Protein AF-A0A7V9IQR2-F1 (afdb_monomer_lite)

Radius of gyration: 16.95 Å; chains: 1; bounding box: 38×27×48 Å

Structure (mmCIF, N/CA/C/O backbone):
data_AF-A0A7V9IQR2-F1
#
_entry.id   AF-A0A7V9IQR2-F1
#
loop_
_atom_site.group_PDB
_atom_site.id
_atom_site.type_symbol
_atom_site.label_atom_id
_atom_site.label_alt_id
_atom_site.label_comp_id
_atom_site.label_asym_id
_atom_site.label_entity_id
_atom_site.label_seq_id
_atom_site.pdbx_PDB_ins_code
_atom_site.Cartn_x
_atom_site.Cartn_y
_atom_site.Cartn_z
_atom_site.occupancy
_atom_site.B_iso_or_equiv
_atom_site.auth_seq_id
_atom_site.auth_comp_id
_atom_site.auth_asym_id
_atom_site.auth_atom_id
_atom_site.pdbx_PDB_model_num
ATOM 1 N N . THR A 1 1 ? -10.385 14.526 12.402 1.00 82.62 1 THR A N 1
ATOM 2 C CA . THR A 1 1 ? -9.067 13.970 12.780 1.00 82.62 1 THR A CA 1
ATOM 3 C C . THR A 1 1 ? -8.257 13.757 11.519 1.00 82.62 1 THR A C 1
ATOM 5 O O . THR A 1 1 ? -8.850 13.659 10.454 1.00 82.62 1 THR A O 1
ATOM 8 N N . ALA A 1 2 ? -6.931 13.748 11.622 1.00 94.19 2 ALA A N 1
ATOM 9 C CA . ALA A 1 2 ? -6.015 13.411 10.535 1.00 94.19 2 ALA A CA 1
ATOM 10 C C . ALA A 1 2 ? -4.843 12.629 11.140 1.00 94.19 2 ALA A C 1
ATOM 12 O O . ALA A 1 2 ? -4.424 12.947 12.254 1.00 94.19 2 ALA A O 1
ATOM 13 N N . LEU A 1 3 ? -4.357 11.613 10.430 1.00 96.88 3 LEU A N 1
ATOM 14 C CA . LEU A 1 3 ? -3.221 10.788 10.832 1.00 96.88 3 LEU A CA 1
ATOM 15 C C . LEU A 1 3 ? -2.130 10.933 9.773 1.00 96.88 3 LEU A C 1
ATOM 17 O O . LEU A 1 3 ? -2.417 10.835 8.582 1.00 96.88 3 LEU A O 1
ATOM 21 N N . ALA A 1 4 ? -0.903 11.201 10.209 1.00 97.69 4 ALA A N 1
ATOM 22 C CA . ALA A 1 4 ? 0.257 11.232 9.329 1.00 97.69 4 ALA A CA 1
ATOM 23 C C . ALA A 1 4 ? 0.881 9.834 9.242 1.00 97.69 4 ALA A C 1
ATOM 25 O O . ALA A 1 4 ? 0.900 9.106 10.233 1.00 97.69 4 ALA A O 1
ATOM 26 N N . VAL A 1 5 ? 1.416 9.501 8.071 1.00 98.00 5 VAL A N 1
ATOM 27 C CA . VAL A 1 5 ? 2.224 8.303 7.813 1.00 98.00 5 VAL A CA 1
ATOM 28 C C . VAL A 1 5 ? 3.532 8.735 7.158 1.00 98.00 5 VAL A C 1
ATOM 30 O O . VAL A 1 5 ? 3.598 9.829 6.592 1.00 98.00 5 VAL A O 1
ATOM 33 N N . THR A 1 6 ? 4.576 7.918 7.268 1.00 98.25 6 THR A N 1
ATOM 34 C CA . THR A 1 6 ? 5.869 8.218 6.645 1.00 98.25 6 THR A CA 1
ATOM 35 C C . THR A 1 6 ? 5.938 7.651 5.228 1.00 98.25 6 THR A C 1
ATOM 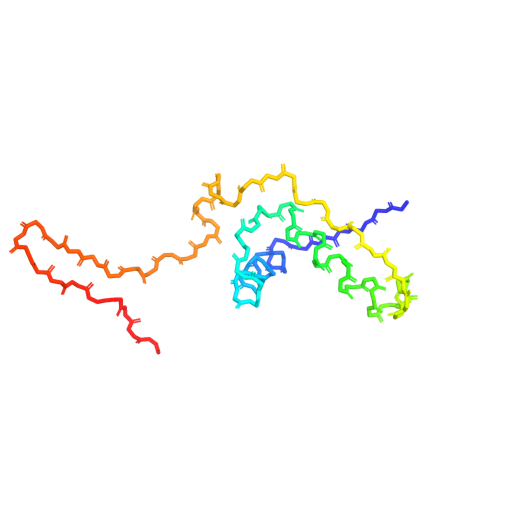37 O O . THR A 1 6 ? 5.277 6.657 4.919 1.00 98.25 6 THR A O 1
ATOM 40 N N . ASP A 1 7 ? 6.767 8.260 4.375 1.00 96.81 7 ASP A N 1
ATOM 41 C CA . ASP A 1 7 ? 7.043 7.737 3.031 1.00 96.81 7 ASP A CA 1
ATOM 42 C C . ASP A 1 7 ? 7.659 6.331 3.089 1.00 96.81 7 ASP A C 1
ATOM 44 O O . ASP A 1 7 ? 7.346 5.481 2.263 1.00 96.81 7 ASP A O 1
ATOM 48 N N . GLU A 1 8 ? 8.510 6.062 4.082 1.00 97.12 8 GLU A N 1
ATOM 49 C CA . GLU A 1 8 ? 9.124 4.745 4.277 1.00 97.12 8 GLU A CA 1
ATOM 50 C C . GLU A 1 8 ? 8.065 3.664 4.530 1.00 97.12 8 GLU A C 1
ATOM 52 O O . GLU A 1 8 ? 8.057 2.636 3.848 1.00 97.12 8 GLU A O 1
ATOM 57 N N . ASP A 1 9 ? 7.132 3.922 5.450 1.00 97.62 9 ASP A N 1
ATOM 58 C CA . ASP A 1 9 ? 6.097 2.955 5.819 1.00 97.62 9 ASP A CA 1
ATOM 59 C C . ASP A 1 9 ? 5.119 2.701 4.666 1.00 97.62 9 ASP A C 1
ATOM 61 O O . ASP A 1 9 ? 4.815 1.549 4.345 1.00 97.62 9 ASP A O 1
ATOM 65 N N . LEU A 1 10 ? 4.656 3.761 3.989 1.00 96.88 10 LEU A N 1
ATOM 66 C CA . LEU A 1 10 ? 3.711 3.596 2.883 1.00 96.88 10 LEU A CA 1
ATOM 67 C C . LEU A 1 10 ? 4.358 2.904 1.676 1.00 96.88 10 LEU A C 1
ATOM 69 O O . LEU A 1 10 ? 3.703 2.099 1.017 1.00 96.88 10 LEU A O 1
ATOM 73 N N . LEU A 1 11 ? 5.645 3.146 1.393 1.00 96.75 11 LEU A N 1
ATOM 74 C CA . LEU A 1 11 ? 6.362 2.444 0.323 1.00 96.75 11 LEU A CA 1
ATOM 75 C C . LEU A 1 11 ? 6.591 0.967 0.673 1.00 96.75 11 LEU A C 1
ATOM 77 O O . LEU A 1 11 ? 6.487 0.099 -0.201 1.00 96.75 11 LEU A O 1
ATOM 81 N N . ALA A 1 12 ? 6.833 0.653 1.948 1.00 96.44 12 ALA A N 1
ATO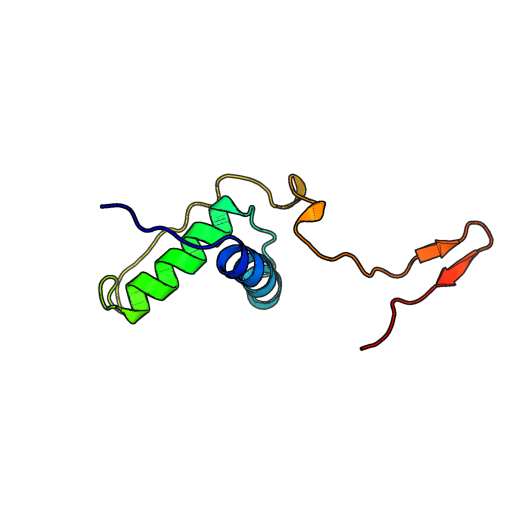M 82 C CA . ALA A 1 12 ? 6.870 -0.727 2.417 1.00 96.44 12 ALA A CA 1
ATOM 83 C C . ALA A 1 12 ? 5.511 -1.427 2.224 1.00 96.44 12 ALA A C 1
ATOM 85 O O . ALA A 1 12 ? 5.475 -2.590 1.803 1.00 96.44 12 ALA A O 1
ATOM 86 N N . ASP A 1 13 ? 4.400 -0.721 2.456 1.00 97.06 13 ASP A N 1
ATOM 87 C CA . ASP A 1 13 ? 3.054 -1.254 2.241 1.00 97.06 13 ASP A CA 1
ATOM 88 C C . ASP A 1 13 ? 2.677 -1.377 0.753 1.00 97.06 13 ASP A C 1
ATOM 90 O O . ASP A 1 13 ? 1.987 -2.335 0.403 1.00 97.06 13 ASP A O 1
ATOM 94 N N . VAL A 1 14 ? 3.192 -0.531 -0.156 1.00 96.31 14 VAL A N 1
ATOM 95 C CA . VAL A 1 14 ? 3.085 -0.775 -1.615 1.00 96.31 14 VAL A CA 1
ATOM 96 C C . VAL A 1 14 ? 3.643 -2.162 -1.949 1.00 96.31 14 VAL A C 1
ATOM 98 O O . VAL A 1 14 ? 2.977 -2.971 -2.599 1.00 96.31 14 VAL A O 1
ATOM 101 N N . ALA A 1 15 ? 4.852 -2.468 -1.466 1.00 94.44 15 ALA A N 1
ATOM 102 C CA . ALA A 1 15 ? 5.490 -3.757 -1.712 1.00 94.44 15 ALA A CA 1
ATOM 103 C C . ALA A 1 15 ? 4.756 -4.914 -1.013 1.00 94.44 15 ALA A C 1
ATOM 105 O O . ALA A 1 15 ? 4.647 -6.006 -1.572 1.00 94.44 15 ALA A O 1
ATOM 106 N N . LEU A 1 16 ? 4.257 -4.703 0.207 1.00 96.25 16 LEU A N 1
ATOM 107 C CA . LEU A 1 16 ? 3.512 -5.713 0.956 1.00 96.25 16 LEU A CA 1
ATOM 108 C C . LEU A 1 16 ? 2.208 -6.092 0.253 1.00 96.25 16 LEU A C 1
ATOM 110 O O . LEU A 1 16 ? 1.970 -7.277 0.026 1.00 96.25 16 LEU A O 1
ATOM 114 N N . VAL A 1 17 ? 1.397 -5.102 -0.116 1.00 96.75 17 VAL A N 1
ATOM 115 C CA . VAL A 1 17 ? 0.122 -5.316 -0.807 1.00 96.75 17 VAL A CA 1
ATOM 116 C C . VAL A 1 17 ? 0.356 -5.930 -2.183 1.00 96.75 17 VAL A C 1
ATOM 118 O O . VAL A 1 17 ? -0.338 -6.875 -2.555 1.00 96.75 17 VAL A O 1
ATOM 121 N N . GLY A 1 18 ? 1.388 -5.483 -2.903 1.00 94.69 18 GLY A N 1
ATOM 122 C CA . GLY A 1 18 ? 1.794 -6.113 -4.157 1.00 94.69 18 GLY A CA 1
ATOM 123 C C . GLY A 1 18 ? 2.103 -7.605 -3.995 1.00 94.69 18 GLY A C 1
ATOM 124 O O . GLY A 1 18 ? 1.689 -8.408 -4.829 1.00 94.69 18 GLY A O 1
ATOM 125 N N . ARG 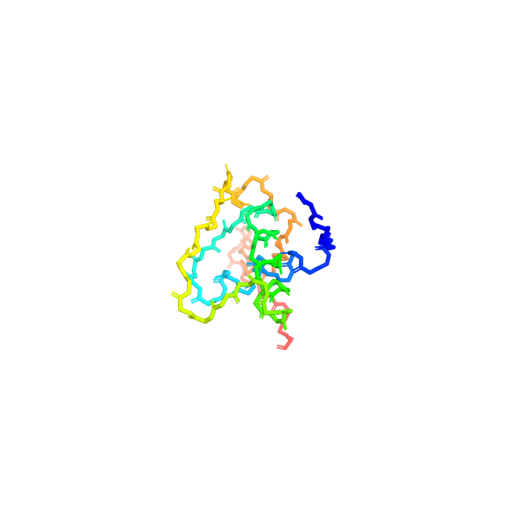A 1 19 ? 2.772 -8.000 -2.901 1.00 95.00 19 ARG A N 1
ATOM 126 C CA . ARG A 1 19 ? 3.089 -9.410 -2.611 1.00 95.00 19 ARG A CA 1
ATOM 127 C C . ARG A 1 19 ? 1.890 -10.236 -2.146 1.00 95.00 19 ARG A C 1
ATOM 129 O O . ARG A 1 19 ? 1.820 -11.408 -2.501 1.00 95.00 19 ARG A O 1
ATOM 136 N N . LEU A 1 20 ? 1.019 -9.677 -1.307 1.00 97.69 20 LEU A N 1
ATOM 137 C CA . LEU A 1 20 ? -0.062 -10.432 -0.660 1.00 97.69 20 LEU A CA 1
ATOM 138 C C . LEU A 1 20 ? -1.353 -10.456 -1.484 1.00 97.69 20 LEU A C 1
ATOM 140 O O . LEU A 1 20 ? -1.998 -11.495 -1.565 1.00 97.69 20 LEU A O 1
ATOM 144 N N . GLU A 1 21 ? -1.691 -9.340 -2.128 1.00 96.69 21 GLU A N 1
ATOM 145 C CA . GLU A 1 21 ? -2.979 -9.139 -2.807 1.00 96.69 21 GLU A CA 1
ATOM 146 C C . GLU A 1 21 ? -2.840 -9.026 -4.333 1.00 96.69 21 GLU A C 1
ATOM 148 O O . GLU A 1 21 ? -3.834 -9.000 -5.057 1.00 96.69 21 GLU A O 1
ATOM 153 N N . GLY A 1 22 ? -1.610 -8.927 -4.852 1.00 95.75 22 GLY A N 1
ATOM 154 C CA . GLY A 1 22 ? -1.365 -8.749 -6.286 1.00 95.75 22 GLY A CA 1
ATOM 155 C C . GLY A 1 22 ? -1.798 -7.378 -6.818 1.00 95.75 22 GLY A C 1
ATOM 156 O O . GLY A 1 22 ? -2.008 -7.222 -8.022 1.00 95.75 22 GLY A O 1
ATOM 157 N N . LEU A 1 23 ? -1.943 -6.384 -5.937 1.00 94.88 23 LEU A N 1
ATOM 158 C CA . LEU A 1 23 ? -2.351 -5.027 -6.295 1.00 94.88 23 LEU A CA 1
ATOM 159 C C . LEU A 1 23 ? -1.151 -4.081 -6.280 1.00 94.88 23 LEU A C 1
ATOM 161 O O . LEU A 1 23 ? -0.475 -3.928 -5.265 1.00 94.88 23 LEU A O 1
ATOM 165 N N . LEU A 1 24 ? -0.932 -3.386 -7.396 1.00 94.25 24 LEU A N 1
ATOM 166 C CA . LEU A 1 24 ? 0.041 -2.301 -7.482 1.00 94.25 24 LEU A CA 1
ATOM 167 C C . LEU A 1 24 ? -0.650 -0.961 -7.181 1.00 94.25 24 LEU A C 1
ATOM 169 O O . LEU A 1 24 ? -1.131 -0.271 -8.088 1.00 94.25 24 LEU A O 1
ATOM 173 N N . LEU A 1 25 ? -0.743 -0.635 -5.891 1.00 96.38 25 LEU A N 1
ATOM 174 C CA . LEU A 1 25 ? -1.353 0.605 -5.405 1.00 96.38 25 LEU A CA 1
ATOM 175 C C . LEU A 1 25 ? -0.509 1.831 -5.765 1.00 96.38 25 LEU A C 1
ATOM 177 O O . LEU A 1 25 ? 0.710 1.737 -5.917 1.00 96.38 25 LEU A O 1
ATOM 181 N N . CYS A 1 26 ? -1.151 2.997 -5.847 1.00 97.19 26 CYS A N 1
ATOM 182 C CA . CYS A 1 26 ? -0.408 4.248 -5.757 1.00 97.19 26 CYS A CA 1
ATOM 183 C C . CYS A 1 26 ? 0.059 4.492 -4.306 1.00 97.19 26 CYS A C 1
ATOM 185 O O . CYS A 1 26 ? -0.525 3.922 -3.375 1.00 97.19 26 CYS A O 1
ATOM 187 N N . PRO A 1 27 ? 1.081 5.340 -4.083 1.00 96.94 27 PRO A N 1
ATOM 188 C CA . PRO A 1 27 ? 1.530 5.702 -2.737 1.00 96.94 27 PRO A CA 1
ATOM 189 C C . PRO A 1 27 ? 0.395 6.202 -1.829 1.00 96.94 27 PRO A C 1
ATOM 191 O O . PRO A 1 27 ? 0.319 5.830 -0.662 1.00 96.94 27 PRO A O 1
ATOM 194 N N . GLU A 1 28 ? -0.548 6.979 -2.366 1.00 97.25 28 GLU A N 1
ATOM 195 C CA . GLU A 1 28 ? -1.700 7.501 -1.625 1.00 97.25 28 GLU A CA 1
ATOM 196 C C . GLU A 1 28 ? -2.670 6.387 -1.205 1.00 97.25 28 GLU A C 1
ATOM 198 O O . GLU A 1 28 ? -3.240 6.440 -0.117 1.00 97.25 28 GLU A O 1
ATOM 203 N N . GLY A 1 29 ? -2.834 5.355 -2.038 1.00 97.44 29 GLY A N 1
ATOM 204 C CA . GLY A 1 29 ? -3.591 4.156 -1.690 1.00 97.44 29 GLY A CA 1
ATOM 205 C C . GLY A 1 29 ? -2.895 3.354 -0.594 1.00 97.44 29 GLY A C 1
ATOM 206 O O . GLY A 1 29 ? -3.535 2.970 0.384 1.00 97.44 29 GLY A O 1
ATOM 207 N N . ALA A 1 30 ? -1.580 3.159 -0.699 1.00 97.75 30 ALA A N 1
ATOM 208 C CA . ALA A 1 30 ? -0.801 2.474 0.331 1.00 97.75 30 ALA A CA 1
ATOM 209 C C . ALA A 1 30 ? -0.789 3.235 1.668 1.00 97.75 30 ALA A C 1
ATOM 211 O O . ALA A 1 30 ? -0.891 2.610 2.719 1.00 97.75 30 ALA A O 1
ATOM 212 N N . ALA A 1 31 ? -0.808 4.572 1.649 1.00 98.31 31 ALA A N 1
ATOM 213 C CA . ALA A 1 31 ? -0.941 5.381 2.860 1.00 98.31 31 ALA A CA 1
ATOM 214 C C . ALA A 1 31 ? -2.211 5.036 3.662 1.00 98.31 31 ALA A C 1
ATOM 216 O O . ALA A 1 31 ? -2.195 5.060 4.894 1.00 98.31 31 ALA A O 1
ATOM 217 N N . THR A 1 32 ? -3.306 4.667 2.983 1.00 98.25 32 THR A N 1
ATOM 218 C CA . THR A 1 32 ? -4.533 4.217 3.662 1.00 98.25 32 THR A CA 1
ATOM 219 C C . THR A 1 32 ? -4.349 2.867 4.359 1.00 98.25 32 THR A C 1
ATOM 221 O O . THR A 1 32 ? -4.907 2.662 5.438 1.00 98.25 32 THR A O 1
ATOM 224 N N . VAL A 1 33 ? -3.529 1.974 3.796 1.00 98.12 33 VAL A N 1
ATOM 225 C CA . VAL A 1 33 ? -3.177 0.675 4.394 1.00 98.12 33 VAL A CA 1
ATOM 226 C C . VAL A 1 33 ? -2.333 0.893 5.646 1.00 98.12 33 VAL A C 1
ATOM 228 O O . VAL A 1 33 ? -2.699 0.400 6.713 1.00 98.12 33 VAL A O 1
ATOM 231 N N . THR A 1 34 ? -1.285 1.713 5.549 1.00 98.44 34 THR A N 1
ATOM 232 C CA . THR A 1 34 ? -0.413 2.063 6.678 1.00 98.44 34 THR A CA 1
ATOM 233 C C . THR A 1 34 ? -1.205 2.682 7.823 1.00 98.44 34 THR A C 1
ATOM 235 O O . THR A 1 34 ? -1.129 2.223 8.964 1.00 98.44 34 THR A O 1
ATOM 238 N N . ALA A 1 35 ? -2.046 3.674 7.515 1.00 98.31 35 ALA A N 1
ATOM 239 C CA . ALA A 1 35 ? -2.908 4.312 8.502 1.00 98.31 35 ALA A CA 1
ATOM 240 C C . ALA A 1 35 ? -3.863 3.305 9.157 1.00 98.31 35 ALA A C 1
ATOM 242 O O . ALA A 1 35 ? -4.019 3.304 10.376 1.00 98.31 35 ALA A O 1
ATOM 243 N N . THR A 1 36 ? -4.479 2.423 8.367 1.00 97.69 36 THR A N 1
ATOM 244 C CA . THR A 1 36 ? -5.433 1.427 8.876 1.00 97.69 36 THR A CA 1
ATOM 245 C C . THR A 1 36 ? -4.768 0.449 9.829 1.00 97.69 36 THR A C 1
ATOM 247 O O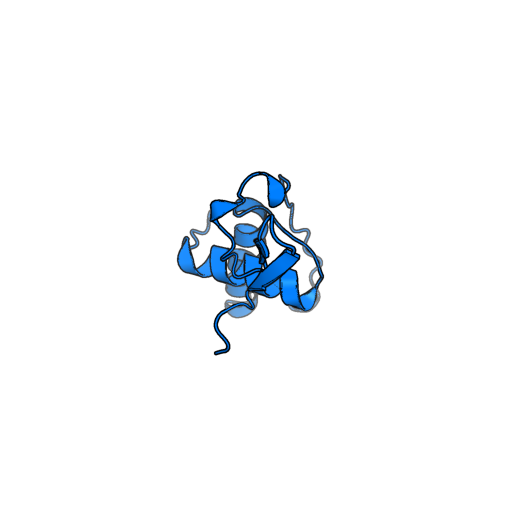 . THR A 1 36 ? -5.334 0.161 10.878 1.00 97.69 36 THR A O 1
ATOM 250 N N . ARG A 1 37 ? -3.539 0.006 9.543 1.00 96.06 37 ARG A N 1
ATOM 251 C CA . ARG A 1 37 ? -2.773 -0.838 10.469 1.00 96.06 37 ARG A CA 1
ATOM 252 C C . ARG A 1 37 ? -2.551 -0.148 11.813 1.00 96.06 37 ARG A C 1
ATOM 254 O O . ARG A 1 37 ? -2.883 -0.730 12.840 1.00 96.06 37 ARG A O 1
ATOM 261 N N . SER A 1 38 ? -2.097 1.107 11.818 1.00 97.00 38 SER A N 1
ATOM 262 C CA . SER A 1 38 ? -1.924 1.877 13.061 1.00 97.00 38 SER A CA 1
ATOM 263 C C . SER A 1 38 ? -3.244 2.097 13.812 1.00 97.00 38 SER A C 1
ATOM 265 O O . SER A 1 38 ? -3.288 2.092 15.045 1.00 97.00 38 SER A O 1
ATOM 267 N N . LEU A 1 39 ? -4.348 2.291 13.088 1.00 97.94 39 LEU A N 1
ATOM 268 C CA . LEU A 1 39 ? -5.671 2.467 13.684 1.00 97.94 39 LEU A CA 1
ATOM 269 C C . LEU A 1 39 ? -6.232 1.159 14.269 1.00 97.94 39 LEU A C 1
ATOM 271 O O . LEU A 1 39 ? -6.864 1.202 15.321 1.00 97.94 39 LEU A O 1
ATOM 275 N N . VAL A 1 40 ? -5.954 0.008 13.654 1.00 97.62 40 VAL A N 1
ATOM 276 C CA . VAL A 1 40 ? -6.267 -1.315 14.219 1.00 97.62 40 VAL A CA 1
ATOM 277 C C . VAL A 1 40 ? -5.402 -1.590 15.452 1.00 97.62 40 VAL A C 1
ATOM 279 O O . VAL A 1 40 ? -5.923 -1.967 16.497 1.00 97.62 40 VAL A O 1
ATOM 282 N N . GLU A 1 41 ? -4.092 -1.339 15.378 1.00 97.12 41 GLU A N 1
ATOM 283 C CA . GLU A 1 41 ? -3.155 -1.545 16.496 1.00 97.12 41 GLU A CA 1
ATOM 284 C C . GLU A 1 41 ? -3.495 -0.684 17.721 1.00 97.12 41 GLU A C 1
ATOM 286 O O . GLU A 1 41 ? -3.343 -1.128 18.859 1.00 97.12 41 GLU A O 1
ATOM 291 N N . SER A 1 42 ? -3.993 0.535 17.504 1.00 97.06 42 SER A N 1
ATOM 292 C CA . SER A 1 42 ? -4.460 1.419 18.581 1.00 97.06 42 SER A CA 1
ATOM 293 C C . SER A 1 42 ? -5.871 1.098 19.093 1.00 97.06 42 SER A C 1
ATOM 295 O O . SER A 1 42 ? -6.309 1.704 20.072 1.00 97.06 42 SER A O 1
ATOM 297 N N . GLY A 1 43 ? -6.585 0.164 18.457 1.00 97.50 43 GLY A N 1
ATOM 298 C CA . GLY A 1 43 ? -7.971 -0.177 18.778 1.00 97.50 43 GLY A CA 1
ATOM 299 C C . GLY A 1 43 ? -8.990 0.889 18.367 1.00 97.50 43 GLY A C 1
ATOM 300 O O . GLY A 1 43 ? -10.120 0.860 18.849 1.00 97.50 43 GLY A O 1
ATOM 301 N N . TRP A 1 44 ? -8.604 1.843 17.512 1.00 97.62 44 TRP A N 1
ATOM 302 C CA . TRP A 1 44 ? -9.535 2.819 16.943 1.00 97.62 44 TRP A CA 1
ATOM 303 C C . TRP A 1 44 ? -10.461 2.176 15.903 1.00 97.62 44 TRP A C 1
ATOM 305 O O . TRP A 1 44 ? -11.623 2.559 15.830 1.00 97.62 44 TRP A O 1
ATOM 315 N N . ILE A 1 45 ? -9.955 1.195 15.144 1.00 98.19 45 ILE A N 1
ATOM 316 C CA . ILE A 1 45 ? -10.752 0.290 14.300 1.00 98.19 45 ILE A CA 1
ATOM 317 C C . ILE A 1 45 ? -10.863 -1.048 15.031 1.00 98.19 45 ILE A C 1
ATOM 319 O O . ILE A 1 45 ? -9.845 -1.677 15.330 1.00 98.19 45 ILE A O 1
ATOM 323 N N . GLY A 1 46 ? -12.089 -1.478 15.322 1.00 98.25 46 GLY A N 1
ATOM 324 C CA . GLY A 1 46 ? -12.374 -2.778 15.921 1.00 98.25 46 GLY A CA 1
ATOM 325 C C . GLY A 1 46 ? -12.191 -3.960 14.953 1.00 98.25 46 GLY A C 1
ATOM 326 O O . GLY A 1 46 ? -12.220 -3.785 13.737 1.00 98.25 46 GLY A O 1
ATOM 327 N N . PRO A 1 47 ? -12.042 -5.193 15.476 1.00 95.69 47 PRO A N 1
ATOM 328 C CA . PRO A 1 47 ? -11.797 -6.390 14.662 1.00 95.69 47 PRO A CA 1
ATOM 329 C C . PRO A 1 47 ? -12.979 -6.798 13.768 1.00 95.69 47 PRO A C 1
ATOM 331 O O . PRO A 1 47 ? -12.776 -7.513 12.792 1.00 95.69 47 PRO A O 1
ATOM 334 N N . ASP A 1 48 ? -14.192 -6.354 14.105 1.00 97.00 48 ASP A N 1
ATOM 335 C CA . ASP A 1 48 ? -15.433 -6.686 13.395 1.00 97.00 48 ASP A CA 1
ATOM 336 C C . ASP A 1 48 ? -15.945 -5.521 12.521 1.00 97.00 48 ASP A C 1
ATOM 338 O O . ASP A 1 48 ? -17.063 -5.571 12.008 1.00 97.00 48 ASP A O 1
ATOM 342 N N . GLU A 1 49 ? -15.168 -4.441 12.384 1.00 98.25 49 GLU A N 1
ATOM 343 C CA . GLU A 1 49 ? -15.550 -3.283 11.573 1.00 98.25 49 GLU A CA 1
ATOM 344 C C . GLU A 1 49 ? -15.211 -3.482 10.091 1.00 98.25 49 GLU A C 1
ATOM 346 O O . GLU A 1 49 ? -14.150 -3.991 9.729 1.00 98.25 49 GLU A O 1
ATOM 351 N N . GLU A 1 50 ? -16.102 -3.019 9.213 1.00 98.19 50 GLU A N 1
ATOM 352 C CA . GLU A 1 50 ? -15.864 -2.995 7.770 1.00 98.19 50 GLU A CA 1
ATOM 353 C C . GLU A 1 50 ? -15.264 -1.650 7.347 1.00 98.19 50 GLU A C 1
ATOM 355 O O . GLU A 1 50 ? -15.855 -0.587 7.548 1.00 98.19 50 GLU A O 1
ATOM 360 N N . VAL A 1 51 ? -14.088 -1.700 6.720 1.00 97.94 51 VAL A N 1
ATOM 361 C CA . VAL A 1 51 ? -13.316 -0.517 6.325 1.00 97.94 51 VAL A CA 1
ATOM 362 C C . VAL A 1 51 ? -13.101 -0.517 4.816 1.00 97.94 51 VAL A C 1
ATOM 364 O O . VAL A 1 51 ? -12.695 -1.521 4.234 1.00 97.94 51 VAL A O 1
ATOM 367 N N . VAL A 1 52 ? -13.329 0.633 4.177 1.00 98.19 52 VAL A N 1
ATOM 368 C CA . VAL A 1 52 ? -13.037 0.837 2.752 1.00 98.19 52 VAL A CA 1
ATOM 369 C C . VAL A 1 52 ? -11.773 1.673 2.602 1.00 98.19 52 VAL A C 1
ATOM 371 O O . VAL A 1 52 ? -11.722 2.833 3.008 1.00 98.19 52 VAL A O 1
ATOM 374 N N . LEU A 1 53 ? -10.771 1.083 1.960 1.00 97.94 53 LEU A N 1
ATOM 375 C CA . LEU A 1 53 ? -9.522 1.730 1.575 1.00 97.94 53 LEU A CA 1
ATOM 376 C C . LEU A 1 53 ? -9.655 2.235 0.135 1.00 97.94 53 LEU A C 1
ATOM 378 O O . LEU A 1 53 ? -9.768 1.441 -0.801 1.00 97.94 53 LEU A O 1
ATOM 382 N N . LEU A 1 54 ? -9.671 3.554 -0.062 1.00 97.88 54 LEU A N 1
ATOM 383 C CA . LEU A 1 54 ? -9.794 4.141 -1.396 1.00 97.88 54 LEU A CA 1
ATOM 384 C C . LEU A 1 54 ? -8.414 4.348 -2.028 1.00 97.88 54 LEU A C 1
ATOM 386 O O . LEU A 1 54 ? -7.737 5.336 -1.757 1.00 97.88 54 LEU A O 1
ATOM 390 N N . ASN A 1 55 ? -8.036 3.451 -2.934 1.00 97.75 55 ASN A N 1
ATOM 391 C CA . ASN A 1 55 ? -6.892 3.657 -3.815 1.00 97.75 55 ASN A CA 1
ATOM 392 C C . ASN A 1 55 ? -7.267 4.633 -4.943 1.00 97.75 55 ASN A C 1
ATOM 394 O O . ASN A 1 55 ? -8.050 4.297 -5.832 1.00 97.75 55 ASN A O 1
ATOM 398 N N . THR A 1 56 ? -6.732 5.850 -4.892 1.00 96.62 56 THR A N 1
ATOM 399 C CA . THR A 1 56 ? -7.144 6.957 -5.771 1.00 96.62 56 THR A CA 1
ATOM 400 C C . THR A 1 56 ? -6.512 6.922 -7.162 1.00 96.62 56 THR A C 1
ATOM 402 O O . THR A 1 56 ? -7.036 7.557 -8.077 1.00 96.62 56 THR A O 1
ATOM 405 N N . GLY A 1 57 ? -5.414 6.185 -7.348 1.00 94.94 57 GLY A N 1
ATOM 406 C CA . GLY A 1 57 ? -4.671 6.133 -8.605 1.00 94.94 57 GLY A CA 1
ATOM 407 C C . GLY A 1 57 ? -4.012 4.781 -8.868 1.00 94.94 57 GLY A C 1
ATOM 408 O O . GLY A 1 57 ? -3.950 3.908 -8.010 1.00 94.94 57 GLY A O 1
ATOM 409 N N . SER A 1 58 ? -3.513 4.586 -10.087 1.00 94.25 58 SER A N 1
ATOM 410 C CA . SER A 1 58 ? -2.733 3.391 -10.424 1.00 94.25 58 SER A CA 1
ATOM 411 C C . SER A 1 58 ? -1.283 3.559 -9.975 1.00 94.25 58 SER A C 1
ATOM 413 O O . SER A 1 58 ? -0.680 4.596 -10.252 1.00 94.25 58 SER A O 1
ATOM 415 N N . GLY A 1 59 ? -0.685 2.523 -9.379 1.00 94.25 59 GLY A N 1
ATOM 416 C CA . GLY A 1 59 ? 0.747 2.530 -9.073 1.00 94.25 59 GLY A CA 1
ATOM 417 C C . GLY A 1 59 ? 1.648 2.600 -10.313 1.00 94.25 59 GLY A C 1
ATOM 418 O O . GLY A 1 59 ? 2.789 3.030 -10.206 1.00 94.25 59 GLY A O 1
ATOM 419 N N . LEU A 1 60 ? 1.131 2.306 -11.517 1.00 93.69 60 LEU A N 1
ATOM 420 C CA . LEU A 1 60 ? 1.871 2.467 -12.781 1.00 93.69 60 LEU A CA 1
ATOM 421 C C . LEU A 1 60 ? 2.275 3.919 -13.080 1.00 93.69 60 LEU A C 1
ATOM 423 O O . LEU A 1 60 ? 3.158 4.150 -13.901 1.00 93.69 60 LEU A O 1
ATOM 427 N N . ILE A 1 61 ? 1.624 4.895 -12.441 1.00 92.88 61 ILE A N 1
ATOM 428 C CA . ILE A 1 61 ? 1.951 6.322 -12.580 1.00 92.88 61 ILE A CA 1
ATOM 429 C C . ILE A 1 61 ? 3.243 6.664 -11.812 1.00 92.88 61 ILE A C 1
ATOM 431 O O . ILE A 1 61 ? 3.854 7.700 -12.062 1.00 92.88 61 ILE A O 1
ATOM 435 N N . TYR A 1 62 ? 3.699 5.767 -10.933 1.00 93.38 62 TYR A N 1
ATOM 436 C CA . TYR A 1 62 ? 4.851 5.950 -10.056 1.00 93.38 62 TYR A CA 1
ATOM 437 C C . TYR A 1 62 ? 5.889 4.8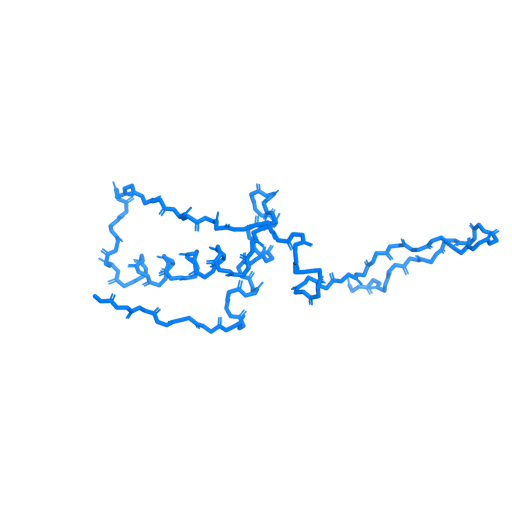31 -10.268 1.00 93.38 62 TYR A C 1
ATOM 439 O O . TYR A 1 62 ? 6.176 4.079 -9.343 1.00 93.38 62 TYR A O 1
ATOM 447 N N . PRO A 1 63 ? 6.468 4.671 -11.471 1.00 88.12 63 PRO A N 1
ATOM 448 C CA . PRO A 1 63 ? 7.409 3.579 -11.736 1.00 88.12 63 PRO A CA 1
ATOM 449 C C . PRO A 1 63 ? 8.654 3.624 -10.835 1.00 88.12 63 PRO A C 1
ATOM 451 O O . PRO A 1 63 ? 9.203 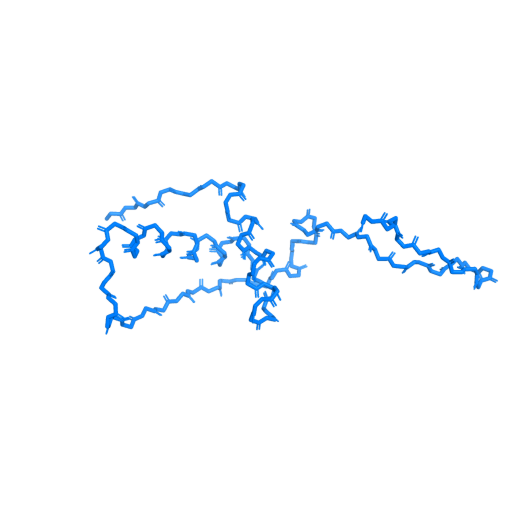2.578 -10.505 1.00 88.12 63 PRO A O 1
ATOM 454 N N . ASP A 1 64 ? 9.063 4.815 -10.393 1.00 89.25 64 ASP A N 1
ATOM 455 C CA . ASP A 1 64 ? 10.267 5.018 -9.580 1.00 89.25 64 ASP A CA 1
ATOM 456 C C . ASP A 1 64 ? 10.090 4.631 -8.099 1.00 89.25 64 ASP A C 1
ATOM 458 O O . ASP A 1 64 ? 11.065 4.599 -7.351 1.00 89.25 64 ASP A O 1
ATOM 462 N N . THR A 1 65 ? 8.863 4.340 -7.648 1.00 88.88 65 THR A N 1
ATOM 463 C CA . THR A 1 65 ? 8.597 3.927 -6.256 1.00 88.88 65 THR A CA 1
ATOM 464 C C . THR A 1 65 ? 8.758 2.427 -6.040 1.00 88.88 65 THR A C 1
ATOM 466 O O . THR A 1 65 ? 8.717 1.958 -4.902 1.00 88.88 65 THR A O 1
ATOM 469 N N . VAL A 1 66 ? 8.963 1.667 -7.118 1.00 84.56 66 VAL A N 1
ATOM 470 C CA . VAL A 1 66 ? 9.180 0.225 -7.068 1.00 84.56 66 VAL A CA 1
ATOM 471 C C . VAL A 1 66 ? 10.599 -0.070 -7.545 1.00 84.56 66 VAL A C 1
ATOM 473 O O . VAL A 1 66 ? 10.951 0.293 -8.668 1.00 84.56 66 VAL A O 1
ATOM 476 N N . PRO A 1 67 ? 11.433 -0.748 -6.740 1.00 82.25 67 PRO A N 1
ATOM 477 C CA . PRO A 1 67 ? 12.740 -1.179 -7.207 1.00 82.25 67 PRO A CA 1
ATOM 478 C C . PRO A 1 67 ? 12.569 -2.199 -8.337 1.00 82.25 67 PRO A C 1
ATOM 480 O O . PRO A 1 67 ? 11.917 -3.232 -8.171 1.00 82.25 67 PRO A O 1
ATOM 483 N N . VAL A 1 68 ? 13.171 -1.908 -9.489 1.00 81.56 68 VAL A N 1
ATOM 484 C CA . VAL A 1 68 ? 13.174 -2.796 -10.652 1.00 81.56 68 VAL A CA 1
ATOM 485 C C . VAL A 1 68 ? 14.556 -3.423 -10.784 1.00 81.56 68 VAL A C 1
ATOM 487 O O . VAL A 1 68 ? 15.496 -2.773 -11.230 1.00 81.56 68 VAL A O 1
ATOM 490 N N . ASP A 1 69 ? 14.659 -4.701 -10.428 1.00 82.81 69 ASP A N 1
ATOM 491 C CA . ASP A 1 69 ? 15.779 -5.564 -10.814 1.00 82.81 69 ASP A CA 1
ATOM 492 C C . ASP A 1 69 ? 15.222 -6.709 -11.667 1.00 82.81 69 ASP A C 1
ATOM 494 O O . ASP A 1 69 ? 14.919 -7.805 -11.192 1.00 82.81 69 ASP A O 1
ATOM 498 N N . ALA A 1 70 ? 14.941 -6.389 -12.931 1.00 83.12 70 ALA A N 1
ATOM 499 C CA . ALA A 1 70 ? 14.327 -7.308 -13.878 1.00 83.12 70 ALA A CA 1
ATOM 500 C C . ALA A 1 70 ? 15.387 -7.890 -14.827 1.00 83.12 70 ALA A C 1
ATOM 502 O O . ALA A 1 70 ? 16.285 -7.160 -15.255 1.00 83.12 70 ALA A O 1
ATOM 503 N N . PRO A 1 71 ? 15.268 -9.170 -15.231 1.00 88.12 71 PRO A N 1
ATOM 504 C CA . PRO A 1 71 ? 16.109 -9.721 -16.283 1.00 88.12 71 PRO A CA 1
ATOM 505 C C . PRO A 1 71 ? 16.016 -8.878 -17.559 1.00 88.12 71 PRO A C 1
ATOM 507 O O . PRO A 1 71 ? 14.919 -8.555 -18.019 1.00 88.12 71 PRO A O 1
ATOM 510 N N . THR A 1 72 ? 17.163 -8.552 -18.151 1.00 90.69 72 THR A N 1
ATOM 511 C CA . THR A 1 72 ? 17.230 -7.796 -19.408 1.00 90.69 72 THR A CA 1
ATOM 512 C C . THR A 1 72 ? 17.811 -8.660 -20.518 1.00 90.69 72 THR A C 1
ATOM 514 O O . THR A 1 72 ? 18.703 -9.478 -20.292 1.00 90.69 72 THR A O 1
ATOM 517 N N . ILE A 1 73 ? 17.287 -8.494 -21.732 1.00 92.12 73 ILE A N 1
ATOM 518 C CA . ILE A 1 73 ? 17.819 -9.137 -22.934 1.00 92.12 73 ILE A CA 1
ATOM 519 C C . ILE A 1 73 ? 18.541 -8.063 -23.743 1.00 92.12 73 ILE A C 1
ATOM 521 O O . ILE A 1 73 ? 17.929 -7.081 -24.167 1.00 92.12 73 ILE A O 1
ATOM 525 N N . ALA A 1 74 ? 19.844 -8.240 -23.936 1.00 89.75 74 ALA A N 1
ATOM 526 C CA . ALA A 1 74 ? 20.642 -7.392 -24.806 1.00 89.75 74 ALA A CA 1
ATOM 527 C C . ALA A 1 74 ? 20.245 -7.604 -26.276 1.00 89.75 74 ALA A C 1
ATOM 529 O O . ALA A 1 74 ? 19.700 -8.640 -26.656 1.00 89.75 74 ALA A O 1
ATOM 530 N N . ALA A 1 75 ? 20.522 -6.616 -27.129 1.00 91.81 75 ALA A N 1
ATOM 531 C CA . ALA A 1 75 ? 20.129 -6.661 -28.541 1.00 91.81 75 ALA A CA 1
ATOM 532 C C . ALA A 1 75 ? 20.752 -7.839 -29.320 1.00 91.81 75 ALA A C 1
ATOM 534 O O . ALA A 1 75 ? 20.224 -8.240 -30.353 1.00 91.81 75 ALA A O 1
ATOM 535 N N . ASP A 1 76 ? 21.856 -8.398 -28.822 1.00 93.56 76 ASP A N 1
ATOM 536 C CA . ASP A 1 76 ? 22.521 -9.590 -29.357 1.00 93.56 76 ASP A CA 1
ATOM 537 C C . ASP A 1 76 ? 21.894 -10.916 -28.878 1.00 93.56 76 ASP A C 1
ATOM 539 O O . ASP A 1 76 ? 22.352 -11.993 -29.259 1.00 93.56 76 ASP A O 1
ATOM 543 N N . GLY A 1 77 ? 20.835 -10.846 -28.067 1.00 91.50 77 GLY A N 1
ATOM 544 C CA . GLY A 1 77 ? 20.145 -11.993 -27.488 1.00 91.50 77 GLY A CA 1
ATOM 545 C C . GLY A 1 77 ? 20.726 -12.478 -26.157 1.00 91.50 77 GLY A C 1
ATOM 546 O O . GLY A 1 77 ? 20.224 -13.464 -25.617 1.00 91.50 77 GLY A O 1
ATOM 547 N N . GLY A 1 78 ? 21.751 -11.819 -25.605 1.00 92.00 78 GLY A N 1
ATOM 548 C CA . GLY A 1 78 ? 22.302 -12.160 -24.294 1.00 92.00 78 GLY A CA 1
ATOM 549 C C . GLY A 1 78 ? 21.323 -11.860 -23.154 1.00 92.00 78 GLY A C 1
ATOM 550 O O . GLY A 1 78 ? 20.806 -10.750 -23.056 1.00 92.00 78 GLY A O 1
ATOM 551 N N . LEU A 1 79 ? 21.080 -12.832 -22.267 1.00 90.06 79 LEU A N 1
ATOM 552 C CA . LEU A 1 79 ? 20.263 -12.650 -21.061 1.00 90.06 79 LEU A CA 1
ATOM 553 C C . LEU A 1 79 ? 21.144 -12.218 -19.884 1.00 90.06 79 LEU A C 1
ATOM 555 O O . LEU A 1 79 ? 22.041 -12.956 -19.478 1.00 90.06 79 LEU A O 1
ATOM 559 N N . THR A 1 80 ? 20.839 -11.063 -19.299 1.00 87.69 80 THR A N 1
ATOM 560 C CA . THR A 1 80 ? 21.410 -10.624 -18.022 1.00 87.69 80 THR A CA 1
ATOM 561 C C . THR A 1 80 ? 20.389 -10.878 -16.926 1.00 87.69 80 THR A C 1
ATOM 563 O O . THR A 1 80 ? 19.272 -10.363 -16.979 1.00 87.69 80 THR A O 1
ATOM 566 N N . LEU A 1 81 ? 20.762 -11.707 -15.954 1.00 84.31 81 LEU A N 1
ATOM 567 C CA . LEU A 1 81 ? 19.927 -11.983 -14.793 1.00 84.31 81 LEU A CA 1
ATOM 568 C C . LEU A 1 81 ? 20.127 -10.899 -13.724 1.00 84.31 81 LEU A C 1
ATOM 570 O O . LEU A 1 81 ? 21.238 -10.374 -13.610 1.00 84.31 81 LEU A O 1
ATOM 574 N N . PRO A 1 82 ? 19.078 -10.585 -12.946 1.00 77.88 82 PRO A N 1
ATOM 575 C CA . PRO A 1 82 ? 19.184 -9.705 -11.790 1.00 77.88 82 PRO A CA 1
ATOM 576 C C . PRO A 1 82 ? 20.202 -10.242 -10.783 1.00 77.88 82 PRO A C 1
ATOM 578 O O . PRO A 1 82 ? 20.499 -11.445 -10.749 1.00 77.88 82 PRO A O 1
ATOM 581 N N . SER A 1 83 ? 20.758 -9.347 -9.971 1.00 68.38 83 SER A N 1
ATOM 582 C CA . SER A 1 83 ? 21.762 -9.735 -8.979 1.00 68.38 83 SER A CA 1
ATOM 583 C C . SER A 1 83 ? 21.058 -10.528 -7.883 1.00 68.38 83 SER A C 1
ATOM 585 O O . SER A 1 83 ? 20.286 -9.971 -7.111 1.00 68.38 83 SER A O 1
ATOM 587 N N . VAL A 1 84 ? 21.282 -11.844 -7.839 1.00 59.59 84 VAL A N 1
ATOM 588 C CA . VAL A 1 84 ? 20.712 -12.701 -6.793 1.00 59.59 84 VAL A CA 1
ATOM 589 C C . VAL A 1 84 ? 21.165 -12.210 -5.418 1.00 59.59 84 VAL A C 1
ATOM 591 O O . VAL A 1 84 ? 22.364 -12.167 -5.140 1.00 59.59 84 VAL A O 1
ATOM 594 N N . ASN A 1 85 ? 20.194 -11.852 -4.580 1.00 48.44 85 ASN A N 1
ATOM 595 C CA . ASN A 1 85 ? 20.342 -11.782 -3.129 1.00 48.44 85 ASN A CA 1
ATOM 596 C C . ASN A 1 85 ? 19.849 -13.102 -2.533 1.00 48.44 85 ASN A C 1
ATOM 598 O O . ASN A 1 85 ? 18.766 -13.559 -2.969 1.00 48.44 85 ASN A O 1
#

pLDDT: mean 93.07, std 8.23, range [48.44, 98.44]

Foldseek 3Di:
DDDDDDLVQLLVQLVVCCVPVVANAASQLSRQVSVVVVCVVVVVDPPPDDDDRDRPDHNVVPPVSDDDQCWDQDPVRDIDHGDDD

Secondary structure (DSSP, 8-state):
------HHHHHHHHHHHHHHH---B-HHHHHHHHHHHHHHHTTSS-TT--------SBGGG-GGGS-----EE-TTSPEEPP---

Sequence (85 aa):
TALAVTDEDLLADVALVGRLEGLLLCPEGAATVTATRSLVESGWIGPDEEVVLLNTGSGLIYPDTVPVDAPTIAADGGLTLPSVN